Protein AF-A0A511W181-F1 (afdb_monomer_lite)

Organism: NCBI:txid94136

Radius of gyration: 23.27 Å; chains: 1; bounding box: 65×24×69 Å

Structure (mmCIF, N/CA/C/O backbone):
data_AF-A0A511W181-F1
#
_entry.id   AF-A0A511W181-F1
#
loop_
_atom_site.group_PDB
_atom_site.id
_atom_site.type_symbol
_atom_site.label_atom_id
_atom_site.label_alt_id
_atom_site.label_comp_id
_atom_site.label_asym_id
_atom_site.label_entity_id
_atom_site.label_seq_id
_atom_site.pdbx_PDB_ins_code
_atom_site.Cartn_x
_atom_site.Cartn_y
_atom_site.Cartn_z
_atom_site.occupancy
_atom_site.B_iso_or_equiv
_atom_site.auth_seq_id
_atom_site.auth_comp_id
_atom_site.auth_asym_id
_atom_site.auth_atom_id
_atom_site.pdbx_PDB_model_num
ATOM 1 N N . MET A 1 1 ? -46.848 13.156 46.847 1.00 49.44 1 MET A N 1
ATOM 2 C CA . MET A 1 1 ? -46.195 13.999 45.811 1.00 49.44 1 MET A CA 1
ATOM 3 C C . MET A 1 1 ? -44.749 13.570 45.467 1.00 49.44 1 MET A C 1
ATOM 5 O O . MET A 1 1 ? -43.963 14.408 45.045 1.00 49.44 1 MET A O 1
ATOM 9 N N . ARG A 1 2 ? -44.369 12.284 45.613 1.00 51.03 2 ARG A N 1
ATOM 10 C CA . ARG A 1 2 ? -42.995 11.797 45.332 1.00 51.03 2 ARG A CA 1
ATOM 11 C C . ARG A 1 2 ? -42.854 11.041 43.997 1.00 51.03 2 ARG A C 1
ATOM 13 O O . ARG A 1 2 ? -41.836 11.213 43.340 1.00 51.03 2 ARG A O 1
ATOM 20 N N . LEU A 1 3 ? -43.891 10.329 43.531 1.00 49.97 3 LEU A N 1
ATOM 21 C CA . LEU A 1 3 ? -43.855 9.605 42.243 1.00 49.97 3 LEU A CA 1
ATOM 22 C C . LEU A 1 3 ? -43.643 10.520 41.019 1.00 49.97 3 LEU A C 1
ATOM 24 O O . LEU A 1 3 ? -42.895 10.165 40.116 1.00 49.97 3 LEU A O 1
ATOM 28 N N . LYS A 1 4 ? -44.240 11.722 40.998 1.00 54.97 4 LYS A N 1
ATOM 29 C CA . LYS A 1 4 ? -44.119 12.653 39.856 1.00 54.97 4 LYS A CA 1
ATOM 30 C C . LYS A 1 4 ? -42.698 13.210 39.663 1.00 54.97 4 LYS A C 1
ATOM 32 O O . LYS A 1 4 ? -42.320 13.502 38.536 1.00 54.97 4 LYS A O 1
ATOM 37 N N . LYS A 1 5 ? -41.902 13.328 40.737 1.00 56.22 5 LYS A N 1
ATOM 38 C CA . LYS A 1 5 ? -40.506 13.802 40.659 1.00 56.22 5 LYS A CA 1
ATOM 39 C C . LYS A 1 5 ? -39.567 12.736 40.085 1.00 56.22 5 LYS A C 1
ATOM 41 O O . LYS A 1 5 ? -38.693 13.080 39.302 1.00 56.22 5 LYS A O 1
ATOM 46 N N . GLY A 1 6 ? -39.777 11.461 40.423 1.00 60.94 6 GLY A N 1
ATOM 47 C CA . GLY A 1 6 ? -38.965 10.354 39.900 1.00 60.94 6 GLY A CA 1
ATOM 48 C C . GLY A 1 6 ? -39.129 10.154 38.392 1.00 60.94 6 GLY A C 1
ATOM 49 O O . GLY A 1 6 ? -38.142 9.957 37.696 1.00 60.94 6 GLY A O 1
ATOM 50 N N . ILE A 1 7 ? -40.356 10.301 37.879 1.00 68.81 7 ILE A N 1
ATOM 51 C CA . ILE A 1 7 ? -40.647 10.186 36.439 1.00 68.81 7 ILE A CA 1
ATOM 52 C C . ILE A 1 7 ? -39.980 11.321 35.648 1.00 68.81 7 ILE A C 1
ATOM 54 O O . ILE A 1 7 ? -39.376 11.065 34.613 1.00 68.81 7 ILE A O 1
ATOM 58 N N . GLY A 1 8 ? -40.026 12.559 36.153 1.00 71.19 8 GLY A N 1
ATOM 59 C CA . GLY A 1 8 ? -39.358 13.695 35.507 1.00 71.19 8 GLY A CA 1
ATOM 60 C C . GLY A 1 8 ? -37.834 13.548 35.454 1.00 71.19 8 GLY A C 1
ATOM 61 O O . GLY A 1 8 ? -37.226 13.871 34.439 1.00 71.19 8 GLY A O 1
ATOM 62 N N . ILE A 1 9 ? -37.224 12.998 36.510 1.00 72.94 9 ILE A N 1
ATOM 63 C CA . ILE A 1 9 ? -35.784 12.697 36.539 1.00 72.94 9 ILE A CA 1
ATOM 64 C C . ILE A 1 9 ? -35.449 11.582 35.543 1.00 72.94 9 ILE A C 1
ATOM 66 O O . ILE A 1 9 ? -34.488 11.714 34.794 1.00 72.94 9 ILE A O 1
ATOM 70 N N . LEU A 1 10 ? -36.254 10.516 35.486 1.00 76.50 10 LEU A N 1
ATOM 71 C CA . LEU A 1 10 ? -36.023 9.399 34.569 1.00 76.50 10 LEU A CA 1
ATOM 72 C C . LEU A 1 10 ? -36.114 9.842 33.101 1.00 76.50 10 LEU A C 1
ATOM 74 O O . LEU A 1 10 ? -35.235 9.525 32.308 1.00 76.50 10 LEU A O 1
ATOM 78 N N . ILE A 1 11 ? -37.138 10.630 32.756 1.00 80.50 11 ILE A N 1
ATOM 79 C CA . ILE A 1 11 ? -37.300 11.207 31.413 1.00 80.50 11 ILE A CA 1
ATOM 80 C C . ILE A 1 11 ? -36.132 12.144 31.086 1.00 80.50 11 ILE A C 1
ATOM 82 O O . ILE A 1 11 ? -35.600 12.089 29.981 1.00 80.50 11 ILE A O 1
ATOM 86 N N . GLY A 1 12 ? -35.696 12.958 32.053 1.00 76.50 12 GLY A N 1
ATOM 87 C CA . GLY A 1 12 ? -34.526 13.820 31.901 1.00 76.50 12 GLY A CA 1
ATOM 88 C C . GLY A 1 12 ? -33.247 13.035 31.602 1.00 76.50 12 GLY A C 1
ATOM 89 O O . GLY A 1 12 ? -32.522 13.396 30.684 1.00 76.50 12 GLY A O 1
ATOM 90 N N . VAL A 1 13 ? -32.999 11.930 32.312 1.00 79.06 13 VAL A N 1
ATOM 91 C CA . VAL A 1 13 ? -31.834 11.055 32.086 1.00 79.06 13 VAL A CA 1
ATOM 92 C C . VAL A 1 13 ? -31.907 10.354 30.726 1.00 79.06 13 VAL A C 1
ATOM 94 O O . VAL A 1 13 ? -30.898 10.285 30.030 1.00 79.06 13 VAL A O 1
ATOM 97 N N . VAL A 1 14 ? -33.088 9.884 30.313 1.00 78.88 14 VAL A N 1
ATOM 98 C CA . VAL A 1 14 ? -33.287 9.246 28.999 1.00 78.88 14 VAL A CA 1
ATOM 99 C C . VAL A 1 14 ? -33.060 10.240 27.859 1.00 78.88 14 VAL A C 1
ATOM 101 O O . VAL A 1 14 ? -32.366 9.917 26.899 1.00 78.88 14 VAL A O 1
ATOM 104 N N . LEU A 1 15 ? -33.581 11.466 27.973 1.00 76.25 15 LEU A N 1
ATOM 105 C CA . LEU A 1 15 ? -33.334 12.527 26.991 1.00 76.25 15 LEU A CA 1
ATOM 106 C C . LEU A 1 15 ? -31.854 12.915 26.939 1.00 76.25 15 LEU A C 1
ATOM 108 O O . LEU A 1 15 ? -31.308 13.079 25.852 1.00 76.25 15 LEU A O 1
ATOM 112 N N . LEU A 1 16 ? -31.184 13.001 28.092 1.00 76.50 16 LEU A N 1
ATOM 113 C CA . LEU A 1 16 ? -29.750 13.283 28.144 1.00 76.50 16 LEU A CA 1
ATOM 114 C C . LEU A 1 16 ? -28.935 12.176 27.456 1.00 76.50 16 LEU A C 1
ATOM 116 O O . LEU A 1 16 ? -28.022 12.474 26.693 1.00 76.50 16 LEU A O 1
ATOM 120 N N . ALA A 1 17 ? -29.289 10.908 27.685 1.00 75.00 17 ALA A N 1
ATOM 121 C CA . ALA A 1 17 ? -28.651 9.760 27.047 1.00 75.00 17 ALA A CA 1
ATOM 122 C C . ALA A 1 17 ? -28.901 9.717 25.529 1.00 75.00 17 ALA A C 1
ATOM 124 O O . ALA A 1 17 ? -28.005 9.344 24.781 1.00 75.00 17 ALA A O 1
ATOM 125 N N . LEU A 1 18 ? -30.078 10.141 25.057 1.00 73.06 18 LEU A N 1
ATOM 126 C CA . LEU A 1 18 ? -30.389 10.233 23.625 1.00 73.06 18 LEU A CA 1
ATOM 127 C C . LEU A 1 18 ? -29.606 11.347 22.916 1.00 73.06 18 LEU A C 1
ATOM 129 O O . LEU A 1 18 ? -29.238 11.181 21.758 1.00 73.06 18 LEU A O 1
ATOM 133 N N . VAL A 1 19 ? -29.335 12.462 23.601 1.00 74.62 19 VAL A N 1
ATOM 134 C CA . VAL A 1 19 ? -28.568 13.586 23.037 1.00 74.62 19 VAL A CA 1
ATOM 135 C C . VAL A 1 19 ? -27.059 13.330 23.109 1.00 74.62 19 VAL A C 1
ATOM 137 O O . VAL A 1 19 ? -26.345 13.568 22.139 1.00 74.62 19 VAL A O 1
ATOM 140 N N . LEU A 1 20 ? -26.557 12.826 24.241 1.00 74.56 20 LEU A N 1
ATOM 141 C CA . LEU A 1 20 ? -25.120 12.621 24.467 1.00 74.56 20 LEU A CA 1
ATOM 142 C C . LEU A 1 20 ? -24.618 11.247 24.004 1.00 74.56 20 LEU A C 1
ATOM 144 O O . LEU A 1 20 ? -23.428 11.094 23.734 1.00 74.56 20 LEU A O 1
ATOM 148 N N . GLY A 1 21 ? -25.494 10.248 23.895 1.00 74.19 21 GLY A N 1
ATOM 149 C CA . GLY A 1 21 ? -25.144 8.884 23.491 1.00 74.19 21 GLY A CA 1
ATOM 150 C C . GLY A 1 21 ? -24.505 8.811 22.101 1.00 74.19 21 GLY A C 1
ATOM 151 O O . GLY A 1 21 ? -23.412 8.262 21.988 1.00 74.19 21 GLY A O 1
ATOM 152 N N . PRO A 1 22 ? -25.097 9.412 21.052 1.00 75.94 22 PRO A N 1
ATOM 153 C CA . PRO A 1 22 ? -24.511 9.393 19.711 1.00 75.94 22 PRO A CA 1
ATOM 154 C C . PRO A 1 22 ? -23.136 10.072 19.643 1.00 75.94 22 PRO A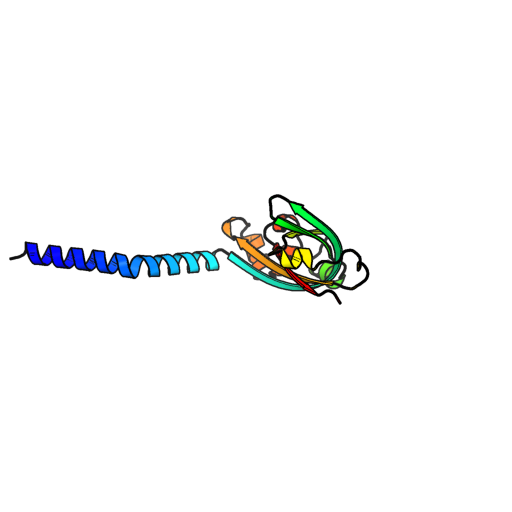 C 1
ATOM 156 O O . PRO A 1 22 ? -22.222 9.549 19.007 1.00 75.94 22 PRO A O 1
ATOM 159 N N . ALA A 1 23 ? -22.964 11.206 20.333 1.00 73.06 23 ALA A N 1
ATOM 160 C CA . ALA A 1 23 ? -21.703 11.948 20.358 1.00 73.06 23 ALA A CA 1
ATOM 161 C C . ALA A 1 23 ? -20.600 11.188 21.112 1.00 73.06 23 ALA A C 1
ATOM 163 O O . ALA A 1 23 ? -19.477 11.074 20.627 1.00 73.06 23 ALA A O 1
ATOM 164 N N . THR A 1 24 ? -20.928 10.612 22.271 1.00 71.25 24 THR A N 1
ATOM 165 C CA . THR A 1 24 ? -19.979 9.802 23.053 1.00 71.25 24 THR A CA 1
ATOM 166 C C . THR A 1 24 ? -19.625 8.494 22.347 1.00 71.25 24 THR A C 1
ATOM 168 O O . THR A 1 24 ? -18.457 8.122 22.328 1.00 71.25 24 THR A O 1
ATOM 171 N N . TYR A 1 25 ? -20.590 7.831 21.704 1.00 73.50 25 TYR A N 1
ATOM 172 C CA . TYR A 1 25 ? -20.340 6.638 20.895 1.00 73.50 25 TYR A CA 1
ATOM 173 C C . TYR A 1 25 ? -19.425 6.935 19.704 1.00 73.50 25 TYR A C 1
ATOM 175 O O . TYR A 1 25 ? -18.463 6.203 19.480 1.00 73.50 25 TYR A O 1
ATOM 183 N N . SER A 1 26 ? -19.685 8.024 18.975 1.00 67.69 26 SER A N 1
ATOM 184 C CA . SER A 1 26 ? -18.855 8.431 17.833 1.00 67.69 26 SER A CA 1
ATOM 185 C C . SER A 1 26 ? -17.427 8.748 18.275 1.00 67.69 26 SER A C 1
ATOM 187 O O . SER A 1 26 ? -16.490 8.223 17.687 1.00 67.69 26 SER A O 1
ATOM 189 N N . TYR A 1 27 ? -17.263 9.489 19.375 1.00 72.88 27 TYR A N 1
ATOM 190 C CA . TYR A 1 27 ? -15.951 9.795 19.950 1.00 72.88 27 TYR A CA 1
ATOM 191 C C . TYR A 1 27 ? -15.182 8.539 20.387 1.00 72.88 27 TYR A C 1
ATOM 193 O O . TYR A 1 27 ? -13.993 8.405 20.114 1.00 72.88 27 TYR A O 1
ATOM 201 N N . VAL A 1 28 ? -15.849 7.588 21.052 1.00 73.56 28 VAL A N 1
ATOM 202 C CA . VAL A 1 28 ? -15.223 6.319 21.461 1.00 73.56 28 VAL A CA 1
ATOM 203 C C . VAL A 1 28 ? -14.853 5.474 20.244 1.00 73.56 28 VAL A C 1
ATOM 205 O O . VAL A 1 28 ? -13.780 4.880 20.228 1.00 73.56 28 VAL A O 1
ATOM 208 N N . LYS A 1 29 ? -15.707 5.434 19.217 1.00 70.12 29 LYS A N 1
ATOM 209 C CA . LYS A 1 29 ? -15.438 4.711 17.972 1.00 70.12 29 LYS A CA 1
ATOM 210 C C . LYS A 1 29 ? -14.242 5.305 17.231 1.00 70.12 29 LYS A C 1
ATOM 212 O O . LYS A 1 29 ? -13.366 4.554 16.828 1.00 70.12 29 LYS A O 1
ATOM 217 N N . GLU A 1 30 ? -14.193 6.625 17.093 1.00 66.12 30 GLU A N 1
ATOM 218 C CA . GLU A 1 30 ? -13.090 7.353 16.465 1.00 66.12 30 GLU A CA 1
ATOM 219 C C . GLU A 1 30 ? -11.781 7.135 17.229 1.00 66.12 30 GLU A C 1
ATOM 221 O O . GLU A 1 30 ? -10.771 6.750 16.645 1.00 66.12 30 GLU A O 1
ATOM 226 N N . LYS A 1 31 ? -11.816 7.262 18.560 1.00 70.94 31 LYS A N 1
ATOM 227 C CA . LYS A 1 31 ? -10.652 7.001 19.407 1.00 70.94 31 LYS A CA 1
ATOM 228 C C . LYS A 1 31 ? -10.163 5.557 19.287 1.00 70.94 31 LYS A C 1
ATOM 230 O O . LYS A 1 31 ? -8.972 5.345 19.103 1.00 70.94 31 LYS A O 1
ATOM 235 N N . MET A 1 32 ? -11.061 4.571 19.350 1.00 66.75 32 MET A N 1
ATOM 236 C CA . MET A 1 32 ? -10.685 3.165 19.170 1.00 66.75 32 MET A CA 1
ATOM 237 C C . MET A 1 32 ? -10.183 2.876 17.757 1.00 66.75 32 MET A C 1
ATOM 239 O O . MET A 1 32 ? -9.321 2.021 17.598 1.00 66.75 32 MET A O 1
ATOM 243 N N . TYR A 1 33 ? -10.706 3.554 16.739 1.00 70.56 33 TYR A N 1
ATOM 244 C CA . TYR A 1 33 ? -10.227 3.411 15.371 1.00 70.56 33 TYR A CA 1
ATOM 245 C C . TYR A 1 33 ? -8.779 3.908 15.258 1.00 70.56 33 TYR A C 1
ATOM 247 O O . TYR A 1 33 ? -7.902 3.123 14.922 1.00 70.56 33 TYR A O 1
ATOM 255 N N . TYR A 1 34 ? -8.481 5.141 15.675 1.00 68.69 34 TYR A N 1
ATOM 256 C CA . TYR A 1 34 ? -7.112 5.670 15.608 1.00 68.69 34 TYR A CA 1
ATOM 257 C C . TYR A 1 34 ? -6.126 4.999 16.576 1.00 68.69 34 TYR A C 1
ATOM 259 O O . TYR A 1 34 ? -4.944 4.900 16.266 1.00 68.69 34 TYR A O 1
ATOM 267 N N . GLU A 1 35 ? -6.571 4.513 17.740 1.00 79.56 35 GLU A N 1
ATOM 268 C CA . GLU A 1 35 ? -5.691 3.773 18.660 1.00 79.56 35 GLU A CA 1
ATOM 269 C C . GLU A 1 35 ? -5.275 2.405 18.094 1.00 79.56 35 GLU A C 1
ATOM 271 O O . GLU A 1 35 ? -4.163 1.939 18.366 1.00 79.56 35 GLU A O 1
ATOM 276 N N . ASN A 1 36 ? -6.144 1.776 17.295 1.00 83.19 36 ASN A N 1
ATOM 277 C CA . ASN A 1 36 ? -5.941 0.428 16.765 1.00 83.19 36 ASN A CA 1
ATOM 278 C C . ASN A 1 36 ? -5.461 0.389 15.313 1.00 83.19 36 ASN A C 1
ATOM 280 O O . ASN A 1 36 ? -5.195 -0.699 14.814 1.00 83.19 36 ASN A O 1
ATOM 284 N N . GLN A 1 37 ? -5.326 1.532 14.646 1.00 85.56 37 GLN A N 1
ATOM 285 C CA . GLN A 1 37 ? -4.814 1.610 13.282 1.00 85.56 37 GLN A CA 1
ATOM 286 C C . GLN A 1 37 ? -3.408 2.213 13.268 1.00 85.56 37 GLN A C 1
ATOM 288 O O . GLN A 1 37 ? -3.083 3.113 14.045 1.00 85.56 37 GLN A O 1
ATOM 293 N N . LEU A 1 38 ? -2.556 1.705 12.383 1.00 86.12 38 LEU A N 1
ATOM 294 C CA . LEU A 1 38 ? -1.340 2.388 11.956 1.00 86.12 38 LEU A CA 1
ATOM 295 C C . LEU A 1 38 ? -1.585 2.959 10.573 1.00 86.12 38 LEU A C 1
ATOM 297 O O . LEU A 1 38 ? -1.848 2.213 9.635 1.00 86.12 38 LEU A O 1
ATOM 301 N N . PHE A 1 39 ? -1.496 4.279 10.483 1.00 86.25 39 PHE A N 1
ATOM 302 C CA . PHE A 1 39 ? -1.723 5.011 9.253 1.00 86.25 39 PHE A CA 1
ATOM 303 C C . PHE A 1 39 ? -0.411 5.553 8.702 1.00 86.25 39 PHE A C 1
ATOM 305 O O . PHE A 1 39 ? 0.424 6.056 9.459 1.00 86.25 39 PHE A O 1
ATOM 312 N N . THR A 1 40 ? -0.203 5.449 7.396 1.00 86.44 40 THR A N 1
ATOM 313 C CA . THR A 1 40 ? 1.017 5.922 6.732 1.00 86.44 40 THR A CA 1
ATOM 314 C C . THR A 1 40 ? 0.703 6.428 5.341 1.00 86.44 40 THR A C 1
ATOM 316 O O . THR A 1 40 ? 0.035 5.736 4.590 1.00 86.44 40 THR A O 1
ATOM 319 N N . ILE A 1 41 ? 1.245 7.591 4.979 1.00 88.38 41 ILE A N 1
ATOM 320 C CA . ILE A 1 41 ? 1.239 8.093 3.601 1.00 88.38 41 ILE A CA 1
ATOM 321 C C . ILE A 1 41 ? 2.681 8.367 3.183 1.00 88.38 41 ILE A C 1
ATOM 323 O O . ILE A 1 41 ? 3.443 8.976 3.940 1.00 88.38 41 ILE A O 1
ATOM 327 N N . ILE A 1 42 ? 3.054 7.936 1.980 1.00 85.88 42 ILE A N 1
ATOM 328 C CA . ILE A 1 42 ? 4.352 8.244 1.372 1.00 85.88 42 ILE A CA 1
ATOM 329 C C . ILE A 1 42 ? 4.246 8.367 -0.131 1.00 85.88 42 ILE A C 1
ATOM 331 O O . ILE A 1 42 ? 3.613 7.548 -0.787 1.00 85.88 42 ILE A O 1
ATOM 335 N N . SER A 1 43 ? 4.959 9.353 -0.662 1.00 85.56 43 SER A N 1
ATOM 336 C CA . SER A 1 43 ? 5.275 9.439 -2.079 1.00 85.56 43 SER A CA 1
ATOM 337 C C . SER A 1 43 ? 6.684 8.907 -2.319 1.00 85.56 43 SER A C 1
ATOM 339 O O . SER A 1 43 ? 7.631 9.341 -1.657 1.00 85.56 43 SER A O 1
ATOM 341 N N . PHE A 1 44 ? 6.836 7.994 -3.270 1.00 83.50 44 PHE A N 1
ATOM 342 C CA . PHE A 1 44 ? 8.139 7.557 -3.758 1.00 83.50 44 PHE A CA 1
ATOM 343 C C . PHE A 1 44 ? 8.181 7.605 -5.284 1.00 83.50 44 PHE A C 1
ATOM 345 O O . PHE A 1 44 ? 7.156 7.503 -5.952 1.00 83.50 44 PHE A O 1
ATOM 352 N N . ALA A 1 45 ? 9.375 7.840 -5.820 1.00 79.25 45 ALA A N 1
ATOM 353 C CA . ALA A 1 45 ? 9.633 7.956 -7.249 1.00 79.25 45 ALA A CA 1
ATOM 354 C C . ALA A 1 45 ? 10.375 6.723 -7.771 1.00 79.25 45 ALA A C 1
ATOM 356 O O . ALA A 1 45 ? 10.889 5.936 -6.975 1.00 79.25 45 ALA A O 1
ATOM 357 N N . GLU A 1 46 ? 10.466 6.622 -9.099 1.00 85.12 46 GLU A N 1
ATOM 358 C CA . GLU A 1 46 ? 11.186 5.562 -9.813 1.00 85.12 46 GLU A CA 1
ATOM 359 C C . GLU A 1 46 ? 10.523 4.193 -9.629 1.00 85.12 46 GLU A C 1
ATOM 361 O O . GLU A 1 46 ? 11.089 3.252 -9.065 1.00 85.12 46 GLU A O 1
ATOM 366 N N . VAL A 1 47 ? 9.286 4.120 -10.123 1.00 88.44 47 VAL A N 1
ATOM 367 C CA . VAL A 1 47 ? 8.603 2.861 -10.419 1.00 88.44 47 VAL A CA 1
ATOM 368 C C . VAL A 1 47 ? 8.387 2.702 -11.917 1.00 88.44 47 VAL A C 1
ATOM 370 O O . VAL A 1 47 ? 8.179 3.693 -12.623 1.00 88.44 47 VAL A O 1
ATOM 373 N N . THR A 1 48 ? 8.327 1.454 -12.365 1.00 89.50 48 THR A N 1
ATOM 374 C CA . THR A 1 48 ? 7.888 1.088 -13.712 1.00 89.50 48 THR A CA 1
ATOM 375 C C . THR A 1 48 ? 6.513 0.446 -13.616 1.00 89.50 48 THR A C 1
ATOM 377 O O . THR A 1 48 ? 6.351 -0.588 -12.969 1.00 89.50 48 THR A O 1
ATOM 380 N N . ILE A 1 49 ? 5.505 1.044 -14.256 1.00 90.38 49 ILE A N 1
ATOM 381 C CA . ILE A 1 49 ? 4.177 0.426 -14.365 1.00 90.38 49 ILE A CA 1
ATOM 382 C C . ILE A 1 49 ? 4.248 -0.703 -15.395 1.00 90.38 49 ILE A C 1
ATOM 384 O O . ILE A 1 49 ? 4.690 -0.495 -16.524 1.00 90.38 49 ILE A O 1
ATOM 388 N N . LEU A 1 50 ? 3.789 -1.887 -15.002 1.00 91.94 50 LEU A N 1
ATOM 389 C CA . LEU A 1 50 ? 3.752 -3.080 -15.841 1.00 91.94 50 LEU A CA 1
ATOM 390 C C . LEU A 1 50 ? 2.371 -3.296 -16.462 1.00 91.94 50 LEU A C 1
ATOM 392 O O . LEU A 1 50 ? 2.275 -3.565 -17.658 1.00 91.94 50 LEU A O 1
ATOM 396 N N . ASP A 1 51 ? 1.313 -3.179 -15.658 1.00 94.19 51 ASP A N 1
ATOM 397 C CA . ASP A 1 51 ? -0.066 -3.396 -16.099 1.00 94.19 51 ASP A CA 1
ATOM 398 C C . ASP A 1 51 ? -1.073 -2.668 -15.191 1.00 94.19 51 ASP A C 1
ATOM 400 O O . ASP A 1 51 ? -0.748 -2.224 -14.086 1.00 94.19 51 ASP A O 1
ATOM 404 N N . LYS A 1 52 ? -2.321 -2.557 -15.653 1.00 94.75 52 LYS A N 1
ATOM 405 C CA . LYS A 1 52 ? -3.467 -2.134 -14.845 1.00 94.75 52 LYS A CA 1
ATOM 406 C C . LYS A 1 52 ? -4.684 -3.000 -15.155 1.00 94.75 52 LYS A C 1
ATOM 408 O O . LYS A 1 52 ? -5.071 -3.169 -16.311 1.00 94.75 52 LYS A O 1
ATOM 413 N N . PHE A 1 53 ? -5.374 -3.476 -14.127 1.00 96.75 53 PHE A N 1
ATOM 414 C CA . PHE A 1 53 ? -6.539 -4.348 -14.301 1.00 96.75 53 PHE A CA 1
ATOM 415 C C . PHE A 1 53 ? -7.647 -4.060 -13.285 1.00 96.75 53 PHE A C 1
ATOM 417 O O . PHE A 1 53 ? -7.472 -3.285 -12.347 1.00 96.75 53 PHE A O 1
ATOM 424 N N . MET A 1 54 ? -8.816 -4.656 -13.520 1.00 97.12 54 MET A N 1
ATOM 425 C CA . MET A 1 54 ? -9.992 -4.544 -12.661 1.00 97.12 54 MET A CA 1
ATOM 426 C C . MET A 1 54 ? -10.406 -5.937 -12.185 1.00 97.12 54 MET A C 1
ATOM 428 O O . MET A 1 54 ? -10.549 -6.847 -13.003 1.00 97.12 54 MET A O 1
ATOM 432 N N . GLU A 1 55 ? -10.640 -6.082 -10.885 1.00 95.88 55 GLU A N 1
ATOM 433 C CA . GLU A 1 55 ? -11.107 -7.318 -10.252 1.00 95.88 55 GLU A CA 1
ATOM 434 C C . GLU A 1 55 ? -12.129 -6.965 -9.163 1.00 95.88 55 GLU A C 1
ATOM 436 O O . GLU A 1 55 ? -11.893 -6.072 -8.354 1.00 95.88 55 GLU A O 1
ATOM 441 N N . ASP A 1 56 ? -13.295 -7.620 -9.175 1.00 92.69 56 ASP A N 1
ATOM 442 C CA . ASP A 1 56 ? -14.375 -7.415 -8.195 1.00 92.69 56 ASP A CA 1
ATOM 443 C C . ASP A 1 56 ? -14.741 -5.938 -7.928 1.00 92.69 56 ASP A C 1
ATOM 445 O O . ASP A 1 56 ? -14.888 -5.519 -6.784 1.00 92.69 56 ASP A O 1
ATOM 449 N N . GLU A 1 57 ? -14.889 -5.141 -8.995 1.00 94.00 57 GLU A N 1
ATOM 450 C CA . GLU A 1 57 ? -15.176 -3.689 -8.951 1.00 94.00 57 GLU A CA 1
ATOM 451 C C . GLU A 1 57 ? -14.052 -2.810 -8.363 1.00 94.00 57 GLU A C 1
ATOM 453 O O . GLU A 1 57 ? -14.216 -1.594 -8.264 1.00 94.00 57 GLU A O 1
ATOM 458 N N . ASN A 1 58 ? -12.893 -3.393 -8.047 1.00 95.81 58 ASN A N 1
ATOM 459 C CA . ASN A 1 58 ? -11.696 -2.680 -7.613 1.00 95.81 58 ASN A CA 1
ATOM 460 C C . ASN A 1 58 ? -10.702 -2.534 -8.767 1.00 95.81 58 ASN A C 1
ATOM 462 O O . ASN A 1 58 ? -10.667 -3.342 -9.700 1.00 95.81 58 ASN A O 1
ATOM 466 N N . TYR A 1 59 ? -9.877 -1.495 -8.688 1.00 97.00 59 TYR A N 1
ATOM 467 C CA . TYR A 1 59 ? -8.869 -1.174 -9.691 1.00 97.00 59 TYR A CA 1
ATOM 468 C C . TYR A 1 59 ? -7.484 -1.438 -9.119 1.00 97.00 59 TYR A C 1
ATOM 470 O O . TYR A 1 59 ? -7.207 -1.060 -7.985 1.00 97.00 59 TYR A O 1
ATOM 478 N N . TYR A 1 60 ? -6.612 -2.057 -9.905 1.00 96.38 60 TYR A N 1
ATOM 479 C CA . TYR A 1 60 ? -5.277 -2.449 -9.471 1.00 96.38 60 TYR A CA 1
ATOM 480 C C . TYR A 1 60 ? -4.216 -1.934 -10.430 1.00 96.38 60 TYR A C 1
ATOM 482 O O . TYR A 1 60 ? -4.437 -1.842 -11.643 1.00 96.38 60 TYR A O 1
ATOM 490 N N . LEU A 1 61 ? -3.052 -1.635 -9.860 1.00 94.44 61 LEU A N 1
ATOM 491 C CA . LEU A 1 61 ? -1.846 -1.288 -10.590 1.00 94.44 61 LEU A CA 1
ATOM 492 C C . LEU A 1 61 ? -0.749 -2.297 -10.278 1.00 94.44 61 LEU A C 1
ATOM 494 O O . LEU A 1 61 ? -0.422 -2.530 -9.112 1.00 94.44 61 LEU A O 1
ATOM 498 N N . GLU A 1 62 ? -0.170 -2.858 -11.331 1.00 93.94 62 GLU A N 1
ATOM 499 C CA . GLU A 1 62 ? 0.993 -3.730 -11.272 1.00 93.94 62 GLU A CA 1
ATOM 500 C C . GLU A 1 62 ? 2.238 -2.929 -11.659 1.00 93.94 62 GLU A C 1
ATOM 502 O O . GLU A 1 62 ? 2.257 -2.262 -12.694 1.00 93.94 62 GLU A O 1
ATOM 507 N N . PHE A 1 63 ? 3.276 -2.962 -10.827 1.00 91.81 63 PHE A N 1
ATOM 508 C CA . PHE A 1 63 ? 4.481 -2.159 -11.024 1.00 91.81 63 PHE A CA 1
ATOM 509 C C . PHE A 1 63 ? 5.721 -2.795 -10.389 1.00 91.81 63 PHE A C 1
ATOM 511 O O . PHE A 1 63 ? 5.621 -3.681 -9.536 1.00 91.81 63 PHE A O 1
ATOM 518 N N . THR A 1 64 ? 6.905 -2.324 -10.777 1.00 92.00 64 THR A N 1
ATOM 519 C CA . THR A 1 64 ? 8.168 -2.619 -10.092 1.00 92.00 64 THR A CA 1
ATOM 520 C C . THR A 1 64 ? 8.682 -1.397 -9.352 1.00 92.00 64 THR A C 1
ATOM 522 O O . THR A 1 64 ? 8.576 -0.270 -9.827 1.00 92.00 64 THR A O 1
ATOM 525 N N . ILE A 1 65 ? 9.224 -1.616 -8.155 1.00 90.38 65 ILE A N 1
ATOM 526 C CA . ILE A 1 65 ? 10.022 -0.611 -7.451 1.00 90.38 65 ILE A CA 1
ATOM 527 C C . ILE A 1 65 ? 11.439 -0.695 -8.012 1.00 90.38 65 ILE A C 1
ATOM 529 O O . ILE A 1 65 ? 12.088 -1.721 -7.828 1.00 90.38 65 ILE A O 1
ATOM 533 N N . ASP A 1 66 ? 11.921 0.367 -8.656 1.00 89.25 66 ASP A N 1
ATOM 534 C CA . ASP A 1 66 ? 13.229 0.352 -9.332 1.00 89.25 66 ASP A CA 1
ATOM 535 C C . ASP A 1 66 ? 14.298 1.150 -8.573 1.00 89.25 66 ASP A C 1
ATOM 537 O O . ASP A 1 66 ? 15.497 1.008 -8.810 1.00 89.25 66 ASP A O 1
ATOM 541 N N . ASN A 1 67 ? 13.875 1.978 -7.620 1.00 88.69 67 ASN A N 1
ATOM 542 C CA . ASN A 1 67 ? 14.766 2.792 -6.810 1.00 88.69 67 ASN A CA 1
ATOM 543 C C . ASN A 1 67 ? 15.638 1.938 -5.861 1.00 88.69 67 ASN A C 1
ATOM 545 O O . ASN A 1 67 ? 15.171 1.460 -4.820 1.00 88.69 67 ASN A O 1
ATOM 549 N N . GLU A 1 68 ? 16.933 1.820 -6.169 1.00 90.00 68 GLU A N 1
ATOM 550 C CA . GLU A 1 68 ? 17.902 1.051 -5.368 1.00 90.00 68 GLU A CA 1
ATOM 551 C C . GLU A 1 68 ? 17.969 1.506 -3.901 1.00 90.00 68 GLU A C 1
ATOM 553 O O . GLU A 1 68 ? 18.119 0.681 -2.999 1.00 90.00 68 GLU A O 1
ATOM 558 N N . HIS A 1 69 ? 17.793 2.805 -3.624 1.00 88.81 69 HIS A N 1
ATOM 559 C CA . HIS A 1 69 ? 17.827 3.313 -2.252 1.00 88.81 69 HIS A CA 1
ATOM 560 C C . HIS A 1 69 ? 16.702 2.718 -1.394 1.00 88.81 69 HIS A C 1
ATOM 562 O O . HIS A 1 69 ? 16.954 2.309 -0.257 1.00 88.81 69 HIS A O 1
ATOM 568 N N . TYR A 1 70 ? 15.475 2.643 -1.917 1.00 86.12 70 TYR A N 1
ATOM 569 C CA . TYR A 1 70 ? 14.361 2.017 -1.206 1.00 86.12 70 TYR A CA 1
ATOM 570 C C . TYR A 1 70 ? 14.538 0.505 -1.088 1.00 86.12 70 TYR A C 1
ATOM 572 O O . TYR A 1 70 ? 14.291 -0.045 -0.011 1.00 86.12 70 TYR A O 1
ATOM 580 N N . ILE A 1 71 ? 15.016 -0.149 -2.148 1.00 90.19 71 ILE A N 1
ATOM 581 C CA . ILE A 1 71 ? 15.269 -1.593 -2.152 1.00 90.19 71 ILE A CA 1
ATOM 582 C C . ILE A 1 71 ? 16.262 -1.968 -1.048 1.00 90.19 71 ILE A C 1
ATOM 584 O O . ILE A 1 71 ? 15.962 -2.830 -0.218 1.00 90.19 71 ILE A O 1
ATOM 588 N N . ASP A 1 72 ? 17.394 -1.268 -0.967 1.00 90.75 72 ASP A N 1
ATOM 589 C CA . ASP A 1 72 ? 18.444 -1.545 0.013 1.00 90.75 72 ASP A CA 1
ATOM 590 C C . ASP A 1 72 ? 18.024 -1.180 1.438 1.00 90.75 72 ASP A C 1
ATOM 592 O O . ASP A 1 72 ? 18.210 -1.967 2.374 1.00 90.75 72 ASP A O 1
ATOM 596 N N . LYS A 1 7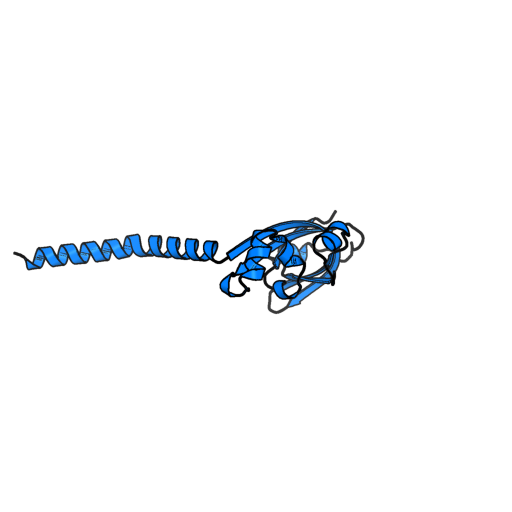3 ? 17.429 0.008 1.622 1.00 88.19 73 LYS A N 1
ATOM 597 C CA . LYS A 1 73 ? 17.005 0.494 2.943 1.00 88.19 73 LYS A CA 1
ATOM 598 C C . LYS A 1 73 ? 15.980 -0.443 3.579 1.00 88.19 73 LYS A C 1
ATOM 600 O O . LYS A 1 73 ? 16.077 -0.735 4.772 1.00 88.19 73 LYS A O 1
ATOM 605 N N . TYR A 1 74 ? 15.023 -0.916 2.783 1.00 87.38 74 TYR A N 1
ATOM 606 C CA . TYR A 1 74 ? 13.913 -1.744 3.246 1.00 87.38 74 TYR A CA 1
ATOM 607 C C . TYR A 1 74 ? 14.115 -3.242 3.015 1.00 87.38 74 TYR A C 1
ATOM 609 O O . TYR A 1 74 ? 13.256 -4.029 3.407 1.00 87.38 74 TYR A O 1
ATOM 617 N N . LYS A 1 75 ? 15.258 -3.651 2.447 1.00 89.12 75 LYS A N 1
ATOM 618 C CA . LYS A 1 75 ? 15.587 -5.050 2.122 1.00 89.12 75 LYS A CA 1
ATOM 619 C C . LYS A 1 75 ? 14.479 -5.723 1.311 1.00 89.12 75 LYS A C 1
ATOM 621 O O . LYS A 1 75 ? 14.012 -6.815 1.643 1.00 89.12 75 LYS A O 1
ATOM 626 N N . ILE A 1 76 ? 14.034 -5.028 0.270 1.00 88.25 76 ILE A N 1
ATOM 627 C CA . ILE A 1 76 ? 12.960 -5.475 -0.609 1.00 88.25 76 ILE A CA 1
ATOM 628 C C . ILE A 1 76 ? 13.492 -6.619 -1.483 1.00 88.25 76 ILE A C 1
ATOM 630 O O . ILE A 1 76 ? 14.260 -6.394 -2.408 1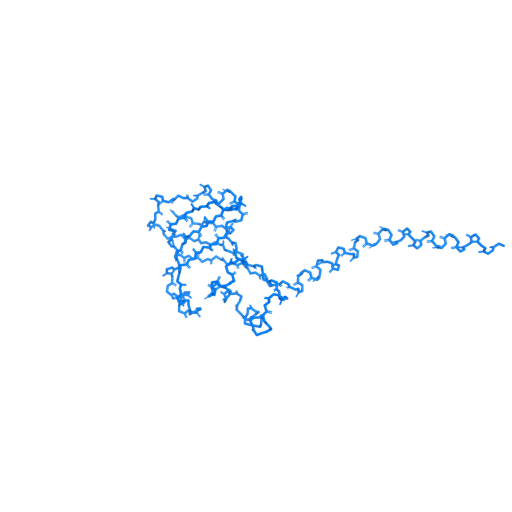.00 88.25 76 ILE A O 1
ATOM 634 N N . ASN A 1 77 ? 13.110 -7.861 -1.172 1.00 86.88 77 ASN A N 1
ATOM 635 C CA . ASN A 1 77 ? 13.602 -9.039 -1.909 1.00 86.88 77 ASN A CA 1
ATOM 636 C C . ASN A 1 77 ? 12.851 -9.285 -3.223 1.00 86.88 77 ASN A C 1
ATOM 638 O O . ASN A 1 77 ? 13.408 -9.842 -4.163 1.00 86.88 77 ASN A O 1
ATOM 642 N N . ASP A 1 78 ? 11.579 -8.907 -3.256 1.00 89.56 78 ASP A N 1
ATOM 643 C CA . ASP A 1 78 ? 10.733 -8.933 -4.442 1.00 89.56 78 ASP A CA 1
ATOM 644 C C . ASP A 1 78 ? 10.362 -7.486 -4.729 1.00 89.56 78 ASP A C 1
ATOM 646 O O . ASP A 1 78 ? 9.857 -6.828 -3.823 1.00 89.56 78 ASP A O 1
ATOM 650 N N . CYS A 1 79 ? 10.641 -6.978 -5.925 1.00 91.19 79 CYS A N 1
ATOM 651 C CA . CYS A 1 79 ? 10.337 -5.596 -6.306 1.00 91.19 79 CYS A CA 1
ATOM 652 C C . CYS A 1 79 ? 8.991 -5.472 -7.028 1.00 91.19 79 CYS A C 1
ATOM 654 O O . CYS A 1 79 ? 8.520 -4.358 -7.239 1.00 91.19 79 CYS A O 1
ATOM 656 N N . HIS A 1 80 ? 8.371 -6.599 -7.386 1.00 92.44 80 HIS A N 1
ATOM 657 C CA . HIS A 1 80 ? 7.098 -6.661 -8.087 1.00 92.44 80 HIS A CA 1
ATOM 658 C C . HIS A 1 80 ? 5.928 -6.439 -7.126 1.00 92.44 80 HIS A C 1
ATOM 660 O O . HIS A 1 80 ? 5.825 -7.073 -6.069 1.00 92.44 80 HIS A O 1
ATOM 666 N N . ARG A 1 81 ? 5.049 -5.493 -7.454 1.00 91.88 81 ARG A N 1
ATOM 667 C CA . ARG A 1 81 ? 3.942 -5.067 -6.598 1.00 91.88 81 ARG A CA 1
ATOM 668 C C . ARG A 1 81 ? 2.647 -4.984 -7.374 1.00 91.88 81 ARG A C 1
ATOM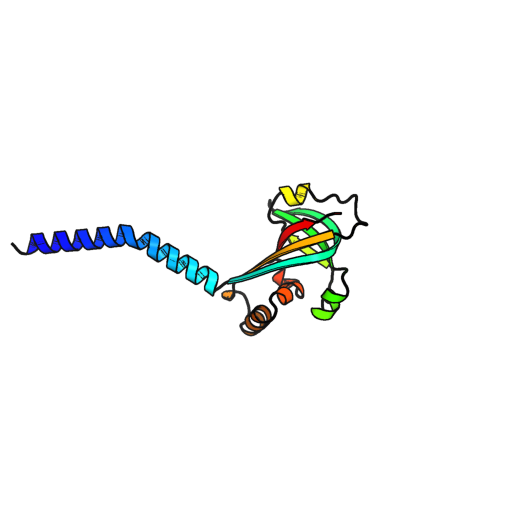 670 O O . ARG A 1 81 ? 2.619 -4.551 -8.517 1.00 91.88 81 ARG A O 1
ATOM 677 N N . ILE A 1 82 ? 1.578 -5.369 -6.688 1.00 93.69 82 ILE A N 1
ATOM 678 C CA . ILE A 1 82 ? 0.201 -5.188 -7.125 1.00 93.69 82 ILE A CA 1
ATOM 679 C C . ILE A 1 82 ? -0.518 -4.530 -5.962 1.00 93.69 82 ILE A C 1
ATOM 681 O O . ILE A 1 82 ? -0.704 -5.169 -4.925 1.00 93.69 82 ILE A O 1
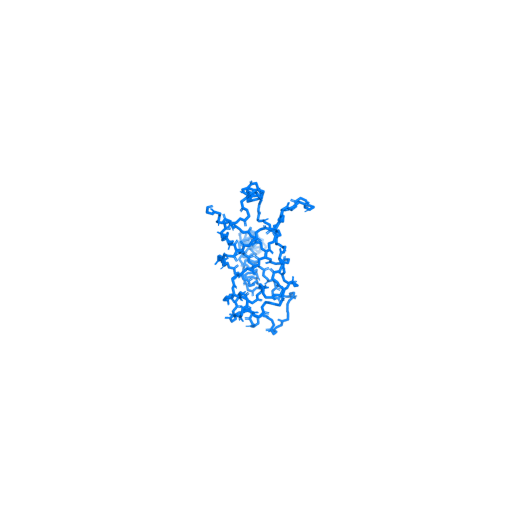ATOM 685 N N . TYR A 1 83 ? -0.888 -3.265 -6.125 1.00 94.50 83 TYR A N 1
ATOM 686 C CA . TYR A 1 83 ? -1.660 -2.525 -5.129 1.00 94.50 83 TYR A CA 1
ATOM 687 C C . TYR A 1 83 ? -2.969 -2.037 -5.730 1.00 94.50 83 TYR A C 1
ATOM 689 O O . TYR A 1 83 ? -3.078 -1.801 -6.935 1.00 94.50 83 TYR A O 1
ATOM 697 N N . GLN A 1 84 ? -3.966 -1.905 -4.863 1.00 95.56 84 GLN A N 1
ATOM 698 C CA . GLN A 1 84 ? -5.245 -1.320 -5.219 1.00 95.56 84 GLN A CA 1
ATOM 699 C C . GLN A 1 84 ? -5.075 0.188 -5.442 1.00 95.56 84 GLN A C 1
ATOM 701 O O . GLN A 1 84 ? -4.305 0.843 -4.747 1.00 95.56 84 GLN A O 1
ATOM 706 N N . LEU A 1 85 ? -5.779 0.739 -6.424 1.00 95.88 85 LEU A N 1
ATOM 707 C CA . LEU A 1 85 ? -5.939 2.175 -6.618 1.00 95.88 85 LEU A CA 1
ATOM 708 C C . LEU A 1 85 ? -7.134 2.651 -5.787 1.00 95.88 85 LEU A C 1
ATOM 710 O O . LEU A 1 85 ? -8.158 1.965 -5.734 1.00 95.88 85 LEU A O 1
ATOM 714 N N . ALA A 1 86 ? -7.022 3.836 -5.192 1.00 94.62 86 ALA A N 1
ATOM 715 C CA . ALA A 1 86 ? -8.072 4.410 -4.352 1.00 94.62 86 ALA A CA 1
ATOM 716 C C . ALA A 1 86 ? -9.389 4.643 -5.114 1.00 94.62 86 ALA A C 1
ATOM 718 O O . ALA A 1 86 ? -10.476 4.563 -4.539 1.00 94.62 86 ALA A O 1
ATOM 719 N N . ASP A 1 87 ? -9.311 4.914 -6.421 1.00 94.38 87 ASP A N 1
ATOM 720 C CA . ASP A 1 87 ? -10.483 5.171 -7.244 1.00 94.38 87 ASP A CA 1
ATOM 721 C C . ASP A 1 87 ? -10.273 4.876 -8.741 1.00 94.38 87 ASP A C 1
ATOM 723 O O . ASP A 1 87 ? -9.189 4.540 -9.230 1.00 94.38 87 ASP A O 1
ATOM 727 N N . LYS A 1 88 ? -11.379 5.002 -9.481 1.00 94.94 88 LYS A N 1
ATOM 728 C CA . LYS A 1 88 ? -11.434 4.836 -10.933 1.00 94.94 88 LYS A CA 1
ATOM 729 C C . LYS A 1 88 ? -10.710 5.953 -11.689 1.00 94.94 88 LYS A C 1
ATOM 731 O O . LYS A 1 88 ? -10.228 5.709 -12.792 1.00 94.94 88 LYS A O 1
ATOM 736 N N . GLU A 1 89 ? -10.668 7.168 -11.147 1.00 94.19 89 GLU A N 1
ATOM 737 C CA . GLU A 1 89 ? -10.047 8.307 -11.829 1.00 94.19 89 GLU A CA 1
ATOM 738 C C . GLU A 1 89 ? -8.542 8.066 -11.973 1.00 94.19 89 GLU A C 1
ATOM 740 O O . GLU A 1 89 ? -8.006 8.222 -13.069 1.00 94.19 89 GLU A O 1
ATOM 745 N N . LEU A 1 90 ? -7.886 7.564 -10.921 1.00 93.06 90 LEU A N 1
ATOM 746 C CA . LEU A 1 90 ? -6.491 7.118 -10.971 1.00 93.06 90 LEU A CA 1
ATOM 747 C C . LEU A 1 90 ? -6.286 6.013 -12.011 1.00 93.06 90 LEU A C 1
ATOM 749 O O . LEU A 1 90 ? -5.344 6.067 -12.800 1.00 93.06 90 LEU A O 1
ATOM 753 N N . TYR A 1 91 ? -7.192 5.033 -12.071 1.00 94.25 91 TYR A N 1
ATOM 754 C CA . TYR A 1 91 ? -7.115 3.959 -13.064 1.00 94.25 91 TYR A CA 1
ATOM 755 C C . TYR A 1 91 ? -7.168 4.490 -14.502 1.00 94.25 91 TYR A C 1
ATOM 757 O O . TYR A 1 91 ? -6.431 4.023 -15.375 1.00 94.25 91 TYR A O 1
ATOM 765 N N . GLU A 1 92 ? -8.028 5.471 -14.770 1.00 92.19 92 GLU A N 1
ATOM 766 C CA . GLU A 1 92 ? -8.171 6.086 -16.091 1.00 92.19 92 GLU A CA 1
ATOM 767 C C . GLU A 1 92 ? -6.970 6.968 -16.467 1.00 92.19 92 GLU A C 1
ATOM 769 O O . GLU A 1 92 ? -6.636 7.040 -17.650 1.00 92.19 92 GLU A O 1
ATOM 774 N N . GLN A 1 93 ? -6.286 7.566 -15.486 1.00 89.94 93 GLN A N 1
ATOM 775 C CA . GLN A 1 93 ? -5.098 8.405 -15.699 1.00 89.94 93 GLN A CA 1
ATOM 776 C C . GLN A 1 93 ? -3.858 7.622 -16.144 1.00 89.94 93 GLN A C 1
ATOM 778 O O . GLN A 1 93 ? -3.010 8.180 -16.835 1.00 89.94 93 GLN A O 1
ATOM 783 N N . VAL A 1 94 ? -3.743 6.342 -15.781 1.00 89.12 94 VAL A N 1
ATOM 784 C CA . VAL A 1 94 ? -2.560 5.536 -16.116 1.00 89.12 94 VAL A CA 1
ATOM 785 C C . VAL A 1 94 ? -2.475 5.279 -17.620 1.00 89.12 94 VAL A C 1
ATOM 787 O O . VAL A 1 94 ? -3.252 4.493 -18.175 1.00 89.12 94 VAL A O 1
ATOM 790 N N . ASP A 1 95 ? -1.484 5.886 -18.269 1.00 84.94 95 ASP A N 1
ATOM 791 C CA . ASP A 1 95 ? -1.133 5.613 -19.661 1.00 84.94 95 ASP A CA 1
ATOM 792 C C . ASP A 1 95 ? -0.031 4.542 -19.756 1.00 84.94 95 ASP A C 1
ATOM 794 O O . ASP A 1 95 ? 1.149 4.820 -19.550 1.00 84.94 95 ASP A O 1
ATOM 798 N N . LEU A 1 96 ? -0.414 3.307 -20.107 1.00 86.44 96 LEU A N 1
ATOM 799 C CA . LEU A 1 96 ? 0.529 2.196 -20.309 1.00 86.44 96 LEU A CA 1
ATOM 800 C C . LEU A 1 96 ? 1.403 2.360 -21.564 1.00 86.44 96 LEU A C 1
ATOM 802 O O . LEU A 1 96 ? 2.310 1.565 -21.778 1.00 86.44 96 LEU A O 1
ATOM 806 N N . SER A 1 97 ? 1.142 3.350 -22.425 1.00 81.25 97 SER A N 1
ATOM 807 C CA . SER A 1 97 ? 1.986 3.606 -23.599 1.00 81.25 97 SER A CA 1
ATOM 808 C C . SER A 1 97 ? 3.249 4.416 -23.278 1.00 81.25 97 SER A C 1
ATOM 810 O O . SER A 1 97 ? 4.129 4.528 -24.131 1.00 81.25 97 SER A O 1
ATOM 812 N N . ARG A 1 98 ? 3.360 4.946 -22.051 1.00 69.69 98 ARG A N 1
ATOM 813 C CA . ARG A 1 98 ? 4.496 5.733 -21.550 1.00 69.69 98 ARG A CA 1
ATOM 814 C C . ARG A 1 98 ? 5.257 4.983 -20.457 1.00 69.69 98 ARG A C 1
ATOM 816 O O . ARG A 1 98 ? 5.319 5.416 -19.313 1.00 69.69 98 ARG A O 1
ATOM 823 N N . THR A 1 99 ? 5.818 3.830 -20.809 1.00 65.25 99 THR A N 1
ATOM 824 C CA . THR A 1 99 ? 6.532 2.955 -19.861 1.00 65.25 99 THR A CA 1
ATOM 825 C C . THR A 1 99 ? 7.904 3.474 -19.435 1.00 65.25 99 THR A C 1
ATOM 827 O O . THR A 1 99 ? 8.462 2.964 -18.471 1.00 65.25 99 THR A O 1
ATOM 830 N N . ASP A 1 100 ? 8.455 4.456 -20.151 1.00 60.31 100 ASP A N 1
ATOM 831 C CA . ASP A 1 100 ? 9.861 4.860 -20.014 1.00 60.31 100 ASP A CA 1
ATOM 832 C C . ASP A 1 100 ? 10.062 6.083 -19.099 1.00 60.31 100 ASP A C 1
ATOM 834 O O . ASP A 1 100 ? 11.201 6.443 -18.787 1.00 60.31 100 ASP A O 1
ATOM 838 N N . ASP A 1 101 ? 8.978 6.729 -18.661 1.00 65.06 101 ASP A N 1
ATOM 839 C CA . ASP A 1 101 ? 9.050 7.874 -17.757 1.00 65.06 101 ASP A CA 1
ATOM 840 C C . ASP A 1 101 ? 9.121 7.400 -16.302 1.00 65.06 101 ASP A C 1
ATOM 842 O O . ASP A 1 101 ? 8.419 6.482 -15.887 1.00 65.06 101 ASP A O 1
ATOM 846 N N . SER A 1 102 ? 9.976 8.037 -15.497 1.00 61.53 102 SER A N 1
ATOM 847 C CA . SER A 1 102 ? 10.013 7.785 -14.054 1.00 61.53 102 SER A CA 1
ATOM 848 C C . SER A 1 102 ? 8.684 8.217 -13.440 1.00 61.53 102 SER A C 1
ATOM 850 O O . SER A 1 102 ? 8.361 9.410 -13.423 1.00 61.53 102 SER A O 1
ATOM 852 N N . ILE A 1 103 ? 7.925 7.246 -12.934 1.00 83.00 103 ILE A N 1
ATOM 853 C CA . ILE A 1 103 ? 6.633 7.489 -12.301 1.00 83.00 103 ILE A CA 1
ATOM 854 C C . ILE A 1 103 ? 6.835 7.618 -10.793 1.00 83.00 103 ILE A C 1
ATOM 856 O O . ILE A 1 103 ? 7.591 6.868 -10.171 1.00 83.00 103 ILE A O 1
ATOM 860 N N . GLY A 1 104 ? 6.172 8.613 -10.208 1.00 88.25 104 GLY A N 1
ATOM 861 C CA . GLY A 1 104 ? 5.988 8.709 -8.768 1.00 88.25 104 GLY A CA 1
ATOM 862 C C . GLY A 1 104 ? 4.649 8.119 -8.357 1.00 88.25 104 GLY A C 1
ATOM 863 O O . GLY A 1 104 ? 3.644 8.378 -9.010 1.00 88.25 104 GLY A O 1
ATOM 864 N N . LEU A 1 105 ? 4.624 7.365 -7.264 1.00 91.19 105 LEU A N 1
ATOM 865 C CA . LEU A 1 105 ? 3.393 6.900 -6.631 1.00 91.19 105 LEU A CA 1
ATOM 866 C C . LEU A 1 105 ? 3.296 7.495 -5.237 1.00 91.19 105 LEU A C 1
ATOM 868 O O . LEU A 1 105 ? 4.266 7.454 -4.476 1.00 91.19 105 LEU A O 1
ATOM 872 N N . THR A 1 106 ? 2.117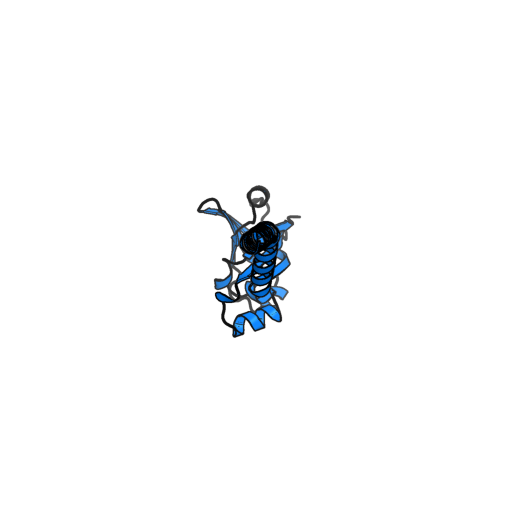 7.999 -4.888 1.00 92.38 106 THR A N 1
ATOM 873 C CA . THR A 1 106 ? 1.748 8.190 -3.487 1.00 92.38 106 THR A CA 1
ATOM 874 C C . THR A 1 106 ? 0.885 7.028 -3.065 1.00 92.38 106 THR A C 1
ATOM 876 O O . THR A 1 106 ? -0.105 6.702 -3.717 1.00 92.38 106 THR A O 1
ATOM 879 N N . ILE A 1 107 ? 1.264 6.420 -1.956 1.00 92.38 107 ILE A N 1
ATOM 880 C CA . ILE A 1 107 ? 0.521 5.335 -1.351 1.00 92.38 107 ILE A CA 1
ATOM 881 C C . ILE A 1 107 ? 0.070 5.712 0.049 1.00 92.38 107 ILE A C 1
ATOM 883 O O . ILE A 1 107 ? 0.717 6.494 0.754 1.00 92.38 107 ILE A O 1
ATOM 887 N N . GLU A 1 108 ? -1.012 5.080 0.449 1.00 93.94 108 GLU A N 1
ATOM 888 C CA . GLU A 1 108 ? -1.566 5.102 1.781 1.00 93.94 108 GLU A CA 1
ATOM 889 C C . GLU A 1 108 ? -1.577 3.678 2.326 1.00 93.94 108 GLU A C 1
ATOM 891 O O . GLU A 1 108 ? -1.797 2.720 1.587 1.00 93.94 108 GLU A O 1
ATOM 896 N N . SER A 1 109 ? -1.306 3.525 3.618 1.00 91.69 109 SER A N 1
ATOM 897 C CA . SER A 1 109 ? -1.462 2.254 4.302 1.00 91.69 109 SER A CA 1
ATOM 898 C C . SER A 1 109 ? -2.221 2.408 5.606 1.00 91.69 109 SER A C 1
ATOM 900 O O . SER A 1 109 ? -1.869 3.247 6.438 1.00 91.69 109 SER A O 1
ATOM 902 N N . GLU A 1 110 ? -3.226 1.553 5.786 1.00 91.69 110 GLU A N 1
ATOM 903 C CA . GLU A 1 110 ? -4.013 1.430 7.009 1.00 91.69 110 GLU A CA 1
ATOM 904 C C . GLU A 1 110 ? -3.908 -0.005 7.543 1.00 91.69 110 GLU A C 1
ATOM 906 O O . GLU A 1 110 ? -4.533 -0.943 7.040 1.00 91.69 110 GLU A O 1
ATOM 911 N N . VAL A 1 111 ? -3.097 -0.186 8.587 1.00 90.62 111 VAL A N 1
ATOM 912 C CA . VAL A 1 111 ? -2.847 -1.497 9.193 1.00 90.62 111 VAL A CA 1
ATOM 913 C C . VAL A 1 111 ? -3.541 -1.611 10.547 1.00 90.62 111 VAL A C 1
ATOM 915 O O . VAL A 1 111 ? -3.148 -0.964 11.521 1.00 90.62 111 VAL A O 1
ATOM 918 N N . ASP A 1 112 ? -4.505 -2.529 10.635 1.00 89.06 112 ASP A N 1
ATOM 919 C CA . ASP A 1 112 ? -5.182 -2.864 11.891 1.00 89.06 112 ASP A CA 1
ATOM 920 C C . ASP A 1 112 ? -4.220 -3.622 12.809 1.00 89.06 112 ASP A C 1
ATOM 922 O O . ASP A 1 112 ? -3.855 -4.776 12.551 1.00 89.06 112 ASP A O 1
ATOM 926 N N . LYS A 1 113 ? -3.841 -2.984 13.920 1.00 87.75 113 LYS A N 1
ATOM 927 C CA . LYS A 1 113 ? -2.952 -3.531 14.952 1.00 87.75 113 LYS A CA 1
ATOM 928 C C . LYS A 1 113 ? -3.447 -4.882 15.474 1.00 87.75 113 LYS A C 1
ATOM 930 O O . LYS A 1 113 ? -2.639 -5.717 15.858 1.00 87.75 113 LYS A O 1
ATOM 935 N N . ASN A 1 114 ? -4.749 -5.165 15.445 1.00 87.81 114 ASN A N 1
ATOM 936 C CA . ASN A 1 114 ? -5.281 -6.447 15.919 1.00 87.81 114 ASN A CA 1
ATOM 937 C C . ASN A 1 114 ? -5.010 -7.616 14.960 1.00 87.81 114 ASN A C 1
ATOM 939 O O . ASN A 1 114 ? -5.118 -8.777 15.357 1.00 87.81 114 ASN A O 1
ATOM 943 N N . LYS A 1 115 ? -4.673 -7.327 13.698 1.00 88.19 115 LYS A N 1
ATOM 944 C CA . LYS A 1 115 ? -4.412 -8.327 12.651 1.00 88.19 115 LYS A CA 1
ATOM 945 C C . LYS A 1 115 ? -2.925 -8.619 12.463 1.00 88.19 115 LYS A C 1
ATOM 947 O O . LYS A 1 115 ? -2.565 -9.412 11.593 1.00 88.19 115 LYS A O 1
ATOM 952 N N . VAL A 1 116 ? -2.068 -7.975 13.251 1.00 89.88 116 VAL A N 1
ATOM 953 C CA . VAL A 1 116 ? -0.615 -7.978 13.086 1.00 89.88 116 VAL A CA 1
ATOM 954 C C . VAL A 1 116 ? 0.053 -8.296 14.423 1.00 89.88 116 VAL A C 1
ATOM 956 O O . VAL A 1 116 ? -0.495 -8.047 15.493 1.00 89.88 116 VAL A O 1
ATOM 959 N N . SER A 1 117 ? 1.236 -8.911 14.395 1.00 91.25 117 SER A N 1
ATOM 960 C CA . SER A 1 117 ? 1.933 -9.249 15.638 1.00 91.25 117 SER A CA 1
ATOM 961 C C . SER A 1 117 ? 2.459 -7.997 16.356 1.00 91.25 117 SER A C 1
ATOM 963 O O . SER A 1 117 ? 2.900 -7.040 15.726 1.00 91.25 117 SER A O 1
ATOM 965 N N . ASN A 1 118 ? 2.549 -8.040 17.689 1.00 89.38 118 ASN A N 1
ATOM 966 C CA . ASN A 1 118 ? 3.147 -6.958 18.490 1.00 89.38 118 ASN A CA 1
ATOM 967 C C . ASN A 1 118 ? 4.617 -6.651 18.149 1.00 89.38 118 ASN A C 1
ATOM 969 O O . ASN A 1 118 ? 5.144 -5.616 18.560 1.00 89.38 118 ASN A O 1
ATOM 973 N N . HIS A 1 119 ? 5.333 -7.572 17.500 1.00 91.38 119 HIS A N 1
ATOM 974 C CA . HIS A 1 119 ? 6.688 -7.302 17.019 1.00 91.38 119 HIS A CA 1
ATOM 975 C C . HIS A 1 119 ? 6.650 -6.441 15.752 1.00 91.38 119 HIS A C 1
ATOM 977 O O . HIS A 1 119 ? 7.323 -5.419 15.696 1.00 91.38 119 HIS A O 1
ATOM 983 N N . GLU A 1 120 ? 5.800 -6.810 14.796 1.00 90.81 120 GLU A N 1
ATOM 984 C CA . GLU A 1 120 ? 5.590 -6.078 13.543 1.00 90.81 120 GLU A CA 1
ATOM 985 C C . GLU A 1 120 ? 5.024 -4.677 13.783 1.00 90.81 120 GLU A C 1
ATOM 987 O O . GLU A 1 120 ? 5.558 -3.716 13.246 1.00 90.81 120 GLU A O 1
ATOM 992 N N . ILE A 1 121 ? 4.040 -4.532 14.679 1.00 89.62 121 ILE A N 1
ATOM 993 C CA . ILE A 1 121 ? 3.492 -3.220 15.071 1.00 89.62 121 ILE A CA 1
ATOM 994 C C . ILE A 1 121 ? 4.603 -2.290 15.553 1.00 89.62 121 ILE A C 1
ATOM 996 O O . ILE A 1 121 ? 4.682 -1.152 15.112 1.00 89.62 121 ILE A O 1
ATOM 1000 N N . ARG A 1 122 ? 5.500 -2.779 16.420 1.00 90.38 122 ARG A N 1
ATOM 1001 C CA . ARG A 1 122 ? 6.624 -1.973 16.915 1.00 90.38 122 ARG A CA 1
ATOM 1002 C C . ARG A 1 122 ? 7.595 -1.591 15.805 1.00 90.38 122 ARG A C 1
ATOM 1004 O O . ARG A 1 122 ? 8.137 -0.495 15.843 1.00 90.38 122 ARG A O 1
ATOM 1011 N N . ASN A 1 123 ? 7.814 -2.472 14.833 1.00 90.38 123 ASN A N 1
ATOM 1012 C CA . ASN A 1 123 ? 8.653 -2.156 13.682 1.00 90.38 123 ASN A CA 1
ATOM 1013 C C . ASN A 1 123 ? 7.996 -1.070 12.815 1.00 90.38 123 ASN A C 1
ATOM 1015 O O . ASN A 1 123 ? 8.663 -0.101 12.470 1.00 90.38 123 ASN A O 1
ATOM 1019 N N . PHE A 1 124 ? 6.695 -1.180 12.538 1.00 90.06 124 PHE A N 1
ATOM 1020 C CA . PHE A 1 124 ? 5.940 -0.181 11.775 1.00 90.06 124 PHE A CA 1
ATOM 1021 C C . PHE A 1 124 ? 5.803 1.155 12.518 1.00 90.06 124 PHE A C 1
ATOM 1023 O O . PHE A 1 124 ? 5.852 2.206 11.899 1.00 90.06 124 PHE A O 1
ATOM 1030 N N . GLU A 1 125 ? 5.695 1.156 13.847 1.00 87.75 125 GLU A N 1
ATOM 1031 C CA . GLU A 1 125 ? 5.709 2.392 14.645 1.00 87.75 125 GLU A CA 1
ATOM 1032 C C . GLU A 1 125 ? 7.071 3.109 14.594 1.00 87.75 125 GLU A C 1
ATOM 1034 O O . GLU A 1 125 ? 7.126 4.329 14.746 1.00 87.75 125 GLU A O 1
ATOM 1039 N N . LEU A 1 126 ? 8.168 2.371 14.382 1.00 88.38 126 LEU A N 1
ATOM 1040 C CA . LEU A 1 126 ? 9.515 2.933 14.240 1.00 88.38 126 LEU A CA 1
ATOM 1041 C C . LEU A 1 126 ? 9.808 3.405 12.811 1.00 88.38 126 LEU A C 1
ATOM 1043 O O . LEU A 1 126 ? 10.393 4.471 12.632 1.00 88.38 126 LEU A O 1
ATOM 1047 N N . ASP A 1 127 ? 9.426 2.611 11.812 1.00 87.00 127 ASP A N 1
ATOM 1048 C CA . ASP A 1 127 ? 9.523 2.956 10.394 1.00 87.00 127 ASP A CA 1
ATOM 1049 C C . ASP A 1 127 ? 8.275 2.441 9.659 1.00 87.00 127 ASP A C 1
ATOM 1051 O O . ASP A 1 127 ? 8.210 1.265 9.281 1.00 87.00 127 ASP A O 1
ATOM 1055 N N . PRO A 1 128 ? 7.268 3.306 9.453 1.00 81.19 128 PRO A N 1
ATOM 1056 C CA . PRO A 1 128 ? 5.999 2.883 8.875 1.00 81.19 128 PRO A CA 1
ATOM 1057 C C . PRO A 1 128 ? 6.105 2.394 7.425 1.00 81.19 128 PRO A C 1
ATOM 1059 O O . PRO A 1 128 ? 5.261 1.632 6.960 1.00 81.19 128 PRO A O 1
ATOM 1062 N N . PHE A 1 129 ? 7.186 2.735 6.718 1.00 81.69 129 PHE A N 1
ATOM 1063 C CA . PHE A 1 129 ? 7.422 2.292 5.342 1.00 81.69 129 PHE A CA 1
ATOM 1064 C C . PHE A 1 129 ? 7.859 0.830 5.247 1.00 81.69 129 PHE A C 1
ATOM 1066 O O . PHE A 1 129 ? 7.815 0.242 4.166 1.00 81.69 129 PHE A O 1
ATOM 1073 N N . LEU A 1 130 ? 8.202 0.195 6.374 1.00 88.06 130 LEU A N 1
ATOM 1074 C CA . LEU A 1 130 ? 8.477 -1.241 6.415 1.00 88.06 130 LEU A CA 1
ATOM 1075 C C . LEU A 1 130 ? 7.292 -2.087 5.942 1.00 88.06 130 LEU A C 1
ATOM 1077 O O . LEU A 1 130 ? 7.517 -3.211 5.494 1.00 88.06 130 LEU A O 1
ATOM 1081 N N . VAL A 1 131 ? 6.063 -1.563 5.972 1.00 87.62 131 VAL A N 1
ATOM 1082 C CA . VAL A 1 131 ? 4.888 -2.251 5.418 1.00 87.62 131 VAL A CA 1
ATOM 1083 C C . VAL A 1 131 ? 5.079 -2.616 3.936 1.00 87.62 131 VAL A C 1
ATOM 1085 O O . VAL A 1 131 ? 4.656 -3.683 3.503 1.00 87.62 131 VAL A O 1
ATOM 1088 N N . LEU A 1 132 ? 5.834 -1.808 3.181 1.00 83.62 132 LEU A N 1
ATOM 1089 C CA . LEU A 1 132 ? 6.113 -2.007 1.751 1.00 83.62 132 LEU A CA 1
ATOM 1090 C C . LEU A 1 132 ? 7.137 -3.092 1.456 1.00 83.62 132 LEU A C 1
ATOM 1092 O O . LEU A 1 132 ? 7.191 -3.631 0.345 1.00 83.62 132 LEU A O 1
ATOM 1096 N N . SER A 1 133 ? 7.966 -3.412 2.447 1.00 85.69 133 SER A N 1
ATOM 1097 C CA . SER A 1 133 ? 9.001 -4.434 2.298 1.00 85.69 133 SER A CA 1
ATOM 1098 C C . SER A 1 133 ? 8.428 -5.850 2.217 1.00 85.69 133 SER A C 1
ATOM 1100 O O . SER A 1 133 ? 9.142 -6.784 1.854 1.00 85.69 133 SER A O 1
ATOM 1102 N N . LYS A 1 134 ? 7.142 -6.021 2.547 1.00 87.38 134 LYS A N 1
ATOM 1103 C CA . LYS A 1 134 ? 6.510 -7.321 2.764 1.00 87.38 134 LYS A CA 1
ATOM 1104 C C . LYS A 1 134 ? 5.200 -7.449 1.990 1.00 87.38 134 LYS A C 1
ATOM 1106 O O . LYS A 1 134 ? 4.188 -6.859 2.356 1.00 87.38 134 LYS A O 1
ATOM 1111 N N . GLN A 1 135 ? 5.196 -8.326 0.985 1.00 84.50 135 GLN A N 1
ATOM 1112 C CA . GLN A 1 135 ? 4.044 -8.564 0.104 1.00 84.50 135 GLN A CA 1
ATOM 1113 C C . GLN A 1 135 ? 2.758 -8.953 0.852 1.00 84.50 135 GLN A C 1
ATOM 1115 O O . GLN A 1 135 ? 1.660 -8.622 0.414 1.00 84.50 135 GLN A O 1
ATOM 1120 N N . GLU A 1 136 ? 2.871 -9.625 2.001 1.00 88.69 136 GLU A N 1
ATOM 1121 C CA . GLU A 1 136 ? 1.729 -10.041 2.831 1.00 88.69 136 GLU A CA 1
ATOM 1122 C C . GLU A 1 136 ? 0.879 -8.870 3.368 1.00 88.69 136 GLU A C 1
ATOM 1124 O O . GLU A 1 136 ? -0.276 -9.079 3.755 1.00 88.69 136 GLU A O 1
ATOM 1129 N N . TYR A 1 137 ? 1.421 -7.644 3.352 1.00 89.25 137 TYR A N 1
ATOM 1130 C CA . TYR A 1 137 ? 0.715 -6.421 3.742 1.00 89.25 137 TYR A CA 1
ATOM 1131 C C . TYR A 1 137 ? 0.190 -5.596 2.557 1.00 89.25 137 TYR A C 1
ATOM 1133 O O . TYR A 1 137 ? -0.430 -4.565 2.792 1.00 89.25 137 TYR A O 1
ATOM 1141 N N . SER A 1 138 ? 0.348 -6.060 1.310 1.00 87.56 138 SER A N 1
ATOM 1142 C CA . SER A 1 138 ? -0.191 -5.402 0.097 1.00 87.56 138 SER A CA 1
ATOM 1143 C C . SER A 1 138 ? -1.678 -5.049 0.200 1.00 87.56 138 SER A C 1
ATOM 1145 O O . SER A 1 138 ? -2.085 -3.969 -0.196 1.00 87.56 138 SER A O 1
ATOM 1147 N N . LYS A 1 139 ? -2.479 -5.919 0.824 1.00 90.88 139 LYS A N 1
ATOM 1148 C CA . LYS A 1 139 ? -3.915 -5.708 1.088 1.00 90.88 139 LYS A CA 1
ATOM 1149 C C . LYS A 1 139 ? -4.252 -4.527 2.009 1.00 90.88 139 LYS A C 1
ATOM 1151 O O . LYS A 1 139 ? -5.426 -4.246 2.214 1.00 90.88 139 LYS A O 1
ATOM 1156 N N . TYR A 1 140 ? -3.253 -3.935 2.654 1.00 91.56 140 TYR A N 1
ATOM 1157 C CA . TYR A 1 140 ? -3.402 -2.760 3.510 1.00 91.56 140 TYR A CA 1
ATOM 1158 C C . TYR A 1 140 ? -2.833 -1.509 2.847 1.00 91.56 140 TYR A C 1
ATOM 1160 O O . TYR A 1 140 ? -2.622 -0.526 3.548 1.00 91.56 140 TYR A O 1
ATOM 1168 N N . ILE A 1 141 ? -2.480 -1.572 1.561 1.00 92.75 141 ILE A N 1
ATOM 1169 C CA . ILE A 1 141 ? -1.831 -0.490 0.832 1.00 92.75 141 ILE A CA 1
ATOM 1170 C C . ILE A 1 141 ? -2.690 -0.138 -0.376 1.00 92.75 141 ILE A C 1
ATOM 1172 O O . ILE A 1 141 ? -3.016 -1.003 -1.191 1.00 92.75 141 ILE A O 1
ATOM 1176 N N . GLU A 1 142 ? -2.996 1.145 -0.505 1.00 95.12 142 GLU A N 1
ATOM 1177 C CA . GLU A 1 142 ? -3.665 1.721 -1.663 1.00 95.12 142 GLU A CA 1
ATOM 1178 C C . GLU A 1 142 ? -2.780 2.794 -2.295 1.00 95.12 142 GLU A C 1
ATOM 1180 O O . GLU A 1 142 ? -2.047 3.507 -1.613 1.00 95.12 142 GLU A O 1
ATOM 1185 N N . ILE A 1 143 ? -2.834 2.914 -3.615 1.00 94.31 143 ILE A N 1
ATOM 1186 C CA . ILE A 1 143 ? -2.232 4.014 -4.363 1.00 94.31 143 ILE A CA 1
ATOM 1187 C C . ILE A 1 143 ? -3.272 5.126 -4.446 1.00 94.31 143 ILE A C 1
ATOM 1189 O O . ILE A 1 143 ? -4.354 4.930 -4.999 1.00 94.31 143 ILE A O 1
ATOM 1193 N N . VAL A 1 144 ? -2.921 6.291 -3.913 1.00 95.50 144 VAL A N 1
ATOM 1194 C CA . VAL A 1 144 ? -3.802 7.464 -3.809 1.00 95.50 144 VAL A CA 1
ATOM 1195 C C . VAL A 1 144 ? -3.421 8.584 -4.778 1.00 95.50 144 VAL A C 1
ATOM 1197 O O . VAL A 1 144 ? -4.193 9.518 -4.957 1.00 95.50 144 VAL A O 1
ATOM 1200 N N . ASP A 1 145 ? -2.239 8.516 -5.399 1.00 93.56 145 ASP A N 1
ATOM 1201 C CA . ASP A 1 145 ? -1.814 9.475 -6.425 1.00 93.56 145 ASP A CA 1
ATOM 1202 C C . ASP A 1 145 ? -0.750 8.873 -7.352 1.00 93.56 145 ASP A C 1
ATOM 1204 O O . ASP A 1 145 ? 0.057 8.037 -6.927 1.00 93.56 145 ASP A O 1
ATOM 1208 N N . ILE A 1 146 ? -0.726 9.331 -8.605 1.00 90.38 146 ILE A N 1
ATOM 1209 C CA . ILE A 1 146 ? 0.218 8.899 -9.640 1.00 90.38 146 ILE A CA 1
ATOM 1210 C C . ILE A 1 146 ? 0.777 10.136 -10.349 1.00 90.38 146 ILE A C 1
ATOM 1212 O O . ILE A 1 146 ? 0.085 10.848 -11.071 1.00 90.38 146 ILE A O 1
ATOM 1216 N N . LEU A 1 147 ? 2.077 10.360 -10.189 1.00 86.25 147 LEU A N 1
ATOM 1217 C CA . LEU A 1 147 ? 2.819 11.446 -10.817 1.00 86.25 147 LEU A CA 1
ATOM 1218 C C . LEU A 1 147 ? 3.550 10.911 -12.053 1.00 86.25 147 LEU A C 1
ATOM 1220 O O . LEU A 1 147 ? 4.684 10.442 -11.953 1.00 86.25 147 LEU A O 1
ATOM 1224 N N . GLN A 1 148 ? 2.902 10.993 -13.216 1.00 75.12 148 GLN A N 1
ATOM 1225 C CA . GLN A 1 148 ? 3.526 10.727 -14.519 1.00 75.12 148 GLN A CA 1
ATOM 1226 C C . GLN A 1 148 ? 4.108 12.036 -15.081 1.00 75.12 148 GLN A C 1
ATOM 1228 O O . GLN A 1 148 ? 3.447 13.077 -15.023 1.00 75.12 148 GLN A O 1
ATOM 1233 N N . ARG A 1 149 ? 5.358 12.015 -15.562 1.00 62.19 149 ARG A N 1
ATOM 1234 C CA . ARG A 1 149 ? 6.023 13.187 -16.162 1.00 62.19 149 ARG A CA 1
ATOM 1235 C C . ARG A 1 149 ? 5.869 13.241 -17.676 1.00 62.19 149 ARG A C 1
ATOM 1237 O O . ARG A 1 149 ? 5.594 12.191 -18.283 1.00 62.19 149 ARG A O 1
#

Sequence (149 aa):
MRLKKGIGILIGVVLLALVLGPATYSYVKEKMYYENQLFTIISFAEVTILDKFMEDENYYLEFTIDNEHYIDKYKINDCHRIYQLADKELYEQVDLSRTDDSIGLTIESEVDKNKVSNHEIRNFELDPFLVLSKQEYSKYIEIVDILQR

Foldseek 3Di:
DPVVVVVVVVVVVVVVCVVCVVVVVVVVVVVVQVVFKDKDKDKDKAKFWDDWDDDPNWIKTWIFRPDPVCCVVLVQPGRIAIATAPDVVQSVPDDNVPRPFIKMWMKMFIDGNVVDDPVVVVVCVVPVCNCVSDRVSRHRMYTHDMDTD

pLDDT: mean 84.17, std 10.74, range [49.44, 97.12]

Secondary structure (DSSP, 8-state):
--HHHHHHHHHHHHHHHHHHHHHHHHHHHHHHHHHHEEEEEEEEEEEEEEEEEEETTEEEEEEEE--HHHHHHHT-S--EEEEEESSHHHHHH--TT-TTS-EEEEEEEEEEGGGS-HHHHHHHHH-GGGGGG-GGGGGGEEEEEEE--